Protein AF-A0A2S7UXV3-F1 (afdb_monomer)

Secondary structure (DSSP, 8-state):
--------------------PPEEEEEETT-S-----HHHHHHHHTTS--B-TTSPBPEEEEPPTT-HHHHHHHHHHHS--HHHHHHHHHHHHHTTS--PPEEPS-HHHHHHHHHH-TTEEEEEEGGG--TTEEEEEETT--

Radius of gyration: 20.74 Å; Cα contacts (8 Å, |Δi|>4): 211; chains: 1; bounding box: 80×51×35 Å

Solvent-accessible surface area (backbone atoms only — not comparable to full-atom values): 8487 Å² total; per-residue (Å²): 135,86,84,83,78,83,79,78,83,81,81,79,79,78,76,78,80,76,78,81,72,57,46,28,31,34,30,14,53,83,34,88,75,67,68,48,56,73,65,56,52,48,25,39,74,69,43,75,42,55,43,46,98,88,66,48,64,42,45,48,44,35,58,37,86,92,35,67,69,44,31,50,49,36,33,63,73,70,72,34,48,52,71,57,50,51,56,49,46,55,54,39,47,75,68,67,78,43,69,76,54,50,70,38,87,43,70,71,53,49,52,53,48,22,66,76,28,60,40,24,34,37,70,44,50,57,89,72,68,52,92,58,40,39,70,30,38,65,67,80,82,123

Organism: NCBI:txid716813

Structure (mmCIF, N/CA/C/O backbone):
data_AF-A0A2S7UXV3-F1
#
_entry.id   AF-A0A2S7UXV3-F1
#
loop_
_atom_site.group_PDB
_atom_site.id
_atom_site.type_symbol
_atom_site.label_atom_id
_atom_site.label_alt_id
_atom_site.label_comp_id
_atom_site.label_asym_id
_atom_site.label_entity_id
_atom_site.label_seq_id
_atom_site.pdbx_PDB_ins_code
_atom_site.Cartn_x
_atom_site.Cartn_y
_atom_site.Cartn_z
_atom_site.occupancy
_atom_site.B_iso_or_equiv
_atom_site.auth_seq_id
_atom_site.auth_comp_id
_atom_site.auth_asym_id
_atom_site.auth_atom_id
_atom_site.pdbx_PDB_model_num
ATOM 1 N N . MET A 1 1 ? 62.566 -35.109 3.709 1.00 42.75 1 MET A N 1
ATOM 2 C CA . MET A 1 1 ? 62.093 -34.455 2.465 1.00 42.75 1 MET A CA 1
ATOM 3 C C . MET A 1 1 ? 60.606 -34.162 2.623 1.00 42.75 1 MET A C 1
ATOM 5 O O . MET A 1 1 ? 59.930 -34.914 3.309 1.00 42.75 1 MET 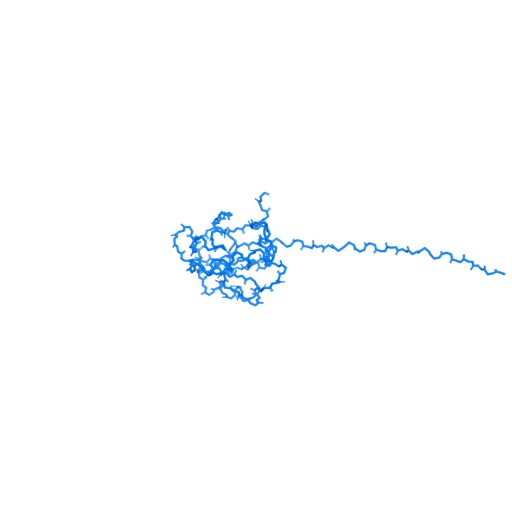A O 1
ATOM 9 N N . LYS A 1 2 ? 60.166 -32.989 2.164 1.00 39.22 2 LYS A N 1
ATOM 10 C CA . LYS A 1 2 ? 59.014 -32.230 2.682 1.00 39.22 2 LYS A CA 1
ATOM 11 C C . LYS A 1 2 ? 57.659 -32.859 2.312 1.00 39.22 2 LYS A C 1
ATOM 13 O O . LYS A 1 2 ? 57.436 -33.213 1.162 1.00 39.22 2 LYS A O 1
ATOM 18 N N . LEU A 1 3 ? 56.775 -32.953 3.307 1.00 45.75 3 LEU A N 1
ATOM 19 C CA . LEU A 1 3 ? 55.378 -33.388 3.210 1.00 45.75 3 LEU A CA 1
ATOM 20 C C . LEU A 1 3 ? 54.552 -32.318 2.478 1.00 45.75 3 LEU A C 1
ATOM 22 O O . LEU A 1 3 ? 54.432 -31.197 2.969 1.00 45.75 3 LEU A O 1
ATOM 26 N N . ILE A 1 4 ? 53.978 -32.653 1.323 1.00 54.75 4 ILE A N 1
ATOM 27 C CA . ILE A 1 4 ? 53.065 -31.770 0.586 1.00 54.75 4 ILE A CA 1
ATOM 28 C C . ILE A 1 4 ? 51.645 -32.056 1.086 1.00 54.75 4 ILE A C 1
ATOM 30 O O . ILE A 1 4 ? 51.029 -33.055 0.725 1.00 54.75 4 ILE A O 1
ATOM 34 N N . ARG A 1 5 ? 51.140 -31.191 1.972 1.00 54.47 5 ARG A N 1
ATOM 35 C CA . ARG A 1 5 ? 49.731 -31.166 2.385 1.00 54.47 5 ARG A CA 1
ATOM 36 C C . ARG A 1 5 ? 48.929 -30.444 1.302 1.00 54.47 5 ARG A C 1
ATOM 38 O O . ARG A 1 5 ? 49.030 -29.228 1.179 1.00 54.47 5 ARG A O 1
ATOM 45 N N . PHE A 1 6 ? 48.146 -31.189 0.527 1.00 55.59 6 PHE A N 1
ATOM 46 C CA . PHE A 1 6 ? 47.125 -30.616 -0.349 1.00 55.59 6 PHE A CA 1
ATOM 47 C C . PHE A 1 6 ? 45.989 -30.056 0.517 1.00 55.59 6 PHE A C 1
ATOM 49 O O . PHE A 1 6 ? 45.234 -30.806 1.130 1.00 55.59 6 PHE A O 1
ATOM 56 N N . ILE A 1 7 ? 45.904 -28.730 0.603 1.00 61.62 7 ILE A N 1
ATOM 57 C CA . ILE A 1 7 ? 44.773 -28.021 1.205 1.00 61.62 7 ILE A CA 1
ATOM 58 C C . ILE A 1 7 ? 43.663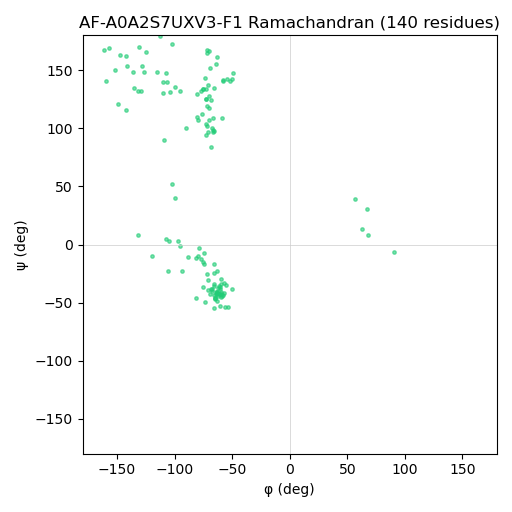 -27.983 0.149 1.00 61.62 7 ILE A C 1
ATOM 60 O O . ILE A 1 7 ? 43.795 -27.310 -0.870 1.00 61.62 7 ILE A O 1
ATOM 64 N N . ILE A 1 8 ? 42.587 -28.738 0.375 1.00 64.06 8 ILE A N 1
ATOM 65 C CA . ILE A 1 8 ? 41.343 -28.641 -0.398 1.00 64.06 8 ILE A CA 1
ATOM 66 C C . ILE A 1 8 ? 40.648 -27.336 0.020 1.00 64.06 8 ILE A C 1
ATOM 68 O O . ILE A 1 8 ? 40.405 -27.160 1.217 1.00 64.06 8 ILE A O 1
ATOM 72 N N . PRO A 1 9 ? 40.305 -26.419 -0.902 1.00 62.19 9 PRO A N 1
ATOM 73 C CA . PRO A 1 9 ? 39.497 -25.270 -0.543 1.00 62.19 9 PRO A CA 1
ATOM 74 C C . PRO A 1 9 ? 38.049 -25.747 -0.391 1.00 62.19 9 PRO A C 1
ATOM 76 O O . PRO A 1 9 ? 37.407 -26.164 -1.354 1.00 62.19 9 PRO A O 1
ATOM 79 N N . VAL A 1 10 ? 37.539 -25.720 0.839 1.00 65.81 10 VAL A N 1
ATOM 80 C CA . VAL A 1 10 ? 36.115 -25.922 1.125 1.00 65.81 10 VAL A CA 1
ATOM 81 C C . VAL A 1 10 ? 35.381 -24.665 0.662 1.00 65.81 10 VAL A C 1
ATOM 83 O O . VAL A 1 10 ? 35.454 -23.616 1.298 1.00 65.81 10 VAL A O 1
ATOM 86 N N . LEU A 1 11 ? 34.712 -24.763 -0.487 1.00 63.75 11 LEU A N 1
ATOM 87 C CA . LEU A 1 11 ? 33.844 -23.718 -1.017 1.00 63.75 11 LEU A CA 1
ATOM 88 C C . LEU A 1 11 ? 32.558 -23.688 -0.173 1.00 63.75 11 LEU A C 1
ATOM 90 O O . LEU A 1 11 ? 31.633 -24.465 -0.399 1.00 63.75 11 LEU A O 1
ATOM 94 N N . LEU A 1 12 ? 32.521 -22.824 0.844 1.00 62.44 12 LEU A N 1
ATOM 95 C CA . LEU A 1 12 ? 31.318 -22.537 1.627 1.00 62.44 12 LEU A CA 1
ATOM 96 C C . LEU A 1 12 ? 30.290 -21.836 0.729 1.00 62.44 12 LEU A C 1
ATOM 98 O O . LEU A 1 12 ? 30.340 -20.623 0.532 1.00 62.44 12 LEU A O 1
ATOM 102 N N . LEU A 1 13 ? 29.351 -22.611 0.185 1.00 61.28 13 LEU A N 1
ATOM 103 C CA . LEU A 1 13 ? 28.120 -22.102 -0.414 1.00 61.28 13 LEU A CA 1
ATOM 104 C C . LEU A 1 13 ? 27.243 -21.522 0.705 1.00 61.28 13 LEU A C 1
ATOM 106 O O . LEU A 1 13 ? 26.366 -22.196 1.244 1.00 61.28 13 LEU A O 1
ATOM 110 N N . PHE A 1 14 ? 27.492 -20.266 1.077 1.00 63.53 14 PHE A N 1
ATOM 111 C CA . PHE A 1 14 ? 26.528 -19.482 1.841 1.00 63.53 14 PHE A CA 1
ATOM 112 C C . PHE A 1 14 ? 25.316 -19.238 0.941 1.00 63.53 14 PHE A C 1
ATOM 114 O O . PHE A 1 14 ? 25.327 -18.371 0.070 1.00 63.53 14 PHE A O 1
ATOM 121 N N . SER A 1 15 ? 24.276 -20.046 1.130 1.00 59.06 15 SER A N 1
ATOM 122 C CA . SER A 1 15 ? 22.968 -19.767 0.551 1.00 59.06 15 SER A CA 1
ATOM 123 C C . SER A 1 15 ? 22.434 -18.512 1.236 1.00 59.06 15 SER A C 1
ATOM 125 O O . SER A 1 15 ? 22.125 -18.535 2.427 1.00 59.06 15 SER A O 1
ATOM 127 N N . LEU A 1 16 ? 22.393 -17.396 0.508 1.00 61.12 16 LEU A N 1
ATOM 128 C CA . LEU A 1 16 ? 21.705 -16.192 0.958 1.00 61.12 16 LEU A CA 1
ATOM 129 C C . LEU A 1 16 ? 20.208 -16.509 0.968 1.00 61.12 16 LEU A C 1
ATOM 131 O O . LEU A 1 16 ? 19.564 -16.532 -0.080 1.00 61.12 16 LEU A O 1
ATOM 135 N N . TYR A 1 17 ? 19.667 -16.798 2.150 1.00 55.62 17 TYR A N 1
ATOM 136 C CA . TYR A 1 17 ? 18.226 -16.865 2.354 1.00 55.62 17 TYR A CA 1
ATOM 137 C C . TYR A 1 17 ? 17.670 -15.455 2.152 1.00 55.62 17 TYR A C 1
ATOM 139 O O . TYR A 1 17 ? 17.740 -14.605 3.039 1.00 55.62 17 TYR A O 1
ATOM 147 N N . THR A 1 18 ? 17.159 -15.191 0.953 1.00 57.28 18 THR A N 1
ATOM 148 C CA . THR A 1 18 ? 16.287 -14.041 0.728 1.00 57.28 18 THR A CA 1
ATOM 149 C C . THR A 1 18 ? 14.966 -14.382 1.409 1.00 57.28 18 THR A C 1
ATOM 151 O O . THR A 1 18 ? 14.204 -15.222 0.939 1.00 57.28 18 THR A O 1
ATOM 154 N N . ASN A 1 19 ? 14.737 -13.820 2.596 1.00 59.28 19 ASN A N 1
ATOM 155 C CA . ASN A 1 19 ? 13.440 -13.942 3.250 1.00 59.28 19 ASN A CA 1
ATOM 156 C C . ASN A 1 19 ? 12.469 -13.073 2.456 1.00 59.28 19 ASN A C 1
ATOM 158 O O . ASN A 1 19 ? 12.444 -11.856 2.630 1.00 59.28 19 ASN A O 1
ATOM 162 N N . ALA A 1 20 ? 11.721 -13.692 1.544 1.0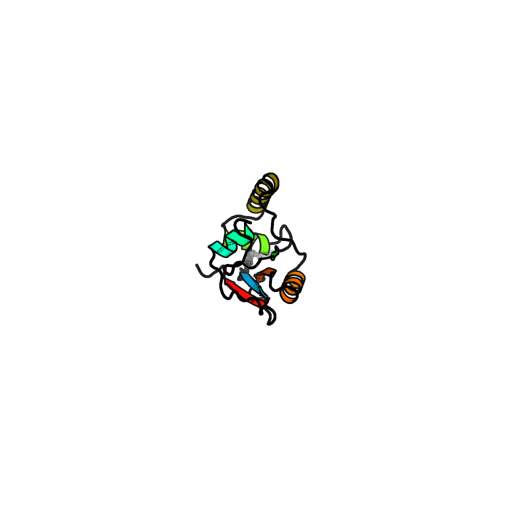0 66.19 20 ALA A N 1
ATOM 163 C CA . ALA A 1 20 ? 10.589 -13.038 0.915 1.00 66.19 20 ALA A CA 1
ATOM 164 C C . ALA A 1 20 ? 9.622 -12.642 2.034 1.00 66.19 20 ALA A C 1
ATOM 166 O O . ALA A 1 20 ? 9.037 -13.507 2.679 1.00 66.19 20 ALA A O 1
ATOM 167 N N . GLN A 1 21 ? 9.513 -11.344 2.311 1.00 80.31 21 GLN A N 1
ATOM 168 C CA . GLN A 1 21 ? 8.551 -10.864 3.290 1.00 80.31 21 GLN A CA 1
ATOM 169 C C . GLN A 1 21 ? 7.155 -10.900 2.678 1.00 80.31 21 GLN A C 1
ATOM 171 O O . GLN A 1 21 ? 6.922 -10.474 1.533 1.00 80.31 21 GLN A O 1
ATOM 176 N N . ASP A 1 22 ? 6.225 -11.421 3.463 1.00 91.69 22 ASP A N 1
ATOM 177 C CA . ASP A 1 22 ? 4.819 -11.401 3.123 1.00 91.69 22 ASP A CA 1
ATOM 178 C C . ASP A 1 22 ? 4.317 -9.969 3.264 1.00 91.69 22 ASP A C 1
ATOM 180 O O . ASP A 1 22 ? 4.448 -9.347 4.315 1.00 91.69 22 ASP A O 1
ATOM 184 N N . LEU A 1 23 ? 3.834 -9.409 2.154 1.00 96.12 23 LEU A N 1
ATOM 185 C CA . LEU A 1 23 ? 3.333 -8.042 2.103 1.00 96.12 23 LEU A CA 1
ATOM 186 C C . LEU A 1 23 ? 1.814 -8.069 2.176 1.00 96.12 23 LEU A C 1
ATOM 188 O O . LEU A 1 23 ? 1.151 -8.821 1.451 1.00 96.12 23 LEU A O 1
ATOM 192 N N . VAL A 1 24 ? 1.284 -7.180 3.002 1.00 98.25 24 VAL A N 1
ATOM 193 C CA . VAL A 1 24 ? -0.146 -6.967 3.184 1.00 98.25 24 VAL A CA 1
ATOM 194 C C . VAL A 1 24 ? -0.476 -5.498 2.993 1.00 98.25 24 VAL A C 1
ATOM 196 O O . VAL A 1 24 ? 0.338 -4.622 3.279 1.00 98.25 24 VAL A O 1
ATOM 199 N N . VAL A 1 25 ? -1.678 -5.228 2.500 1.00 98.62 25 VAL A N 1
ATOM 200 C CA . VAL A 1 25 ? -2.254 -3.885 2.459 1.00 98.62 25 VAL A CA 1
ATOM 201 C C . VAL A 1 25 ? -3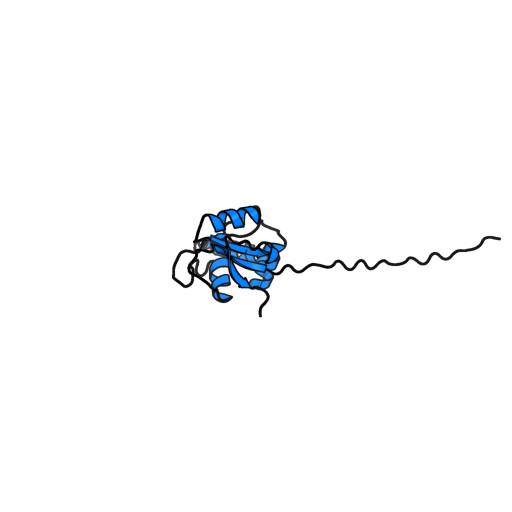.127 -3.716 3.685 1.00 98.62 25 VAL A C 1
ATOM 203 O O . VAL A 1 25 ? -3.948 -4.580 4.001 1.00 98.62 25 VAL A O 1
ATOM 206 N N . VAL A 1 26 ? -2.937 -2.599 4.370 1.00 98.69 26 VAL A N 1
ATOM 207 C CA . VAL A 1 26 ? -3.579 -2.280 5.635 1.00 98.69 26 VAL A CA 1
ATOM 208 C C . VAL A 1 26 ? -4.244 -0.915 5.588 1.00 98.69 26 VAL A C 1
ATOM 210 O O . VAL A 1 26 ? -3.825 -0.012 4.860 1.00 98.69 26 VAL A O 1
ATOM 213 N N . VAL A 1 27 ? -5.268 -0.776 6.419 1.00 98.69 27 VAL A N 1
ATOM 214 C CA . VAL A 1 27 ? -5.969 0.478 6.711 1.00 98.69 27 VAL A CA 1
ATOM 215 C C . VAL A 1 27 ? -6.090 0.646 8.224 1.00 98.69 27 VAL A C 1
ATOM 217 O O . VAL A 1 27 ? -5.813 -0.286 8.988 1.00 98.69 27 VAL A O 1
ATOM 220 N N . ASN A 1 28 ? -6.523 1.825 8.669 1.00 98.38 28 ASN A N 1
ATOM 221 C CA . ASN A 1 28 ? -6.932 2.037 10.058 1.00 98.38 28 ASN A CA 1
ATOM 222 C C . ASN A 1 28 ? -7.969 0.981 10.488 1.00 98.38 28 ASN A C 1
ATOM 224 O O . ASN A 1 28 ? -8.879 0.647 9.728 1.00 98.38 28 ASN A O 1
ATOM 228 N N . LYS A 1 29 ? -7.875 0.479 11.720 1.00 97.62 29 LYS A N 1
ATOM 229 C CA . LYS A 1 29 ? -8.807 -0.528 12.252 1.00 97.62 29 LYS A CA 1
ATOM 230 C C . LYS A 1 29 ? -10.284 -0.112 12.222 1.00 97.62 29 LYS A C 1
ATOM 232 O O . LYS A 1 29 ? -11.136 -0.977 12.026 1.00 97.62 29 LYS A O 1
ATOM 237 N N . SER A 1 30 ? -10.576 1.176 12.391 1.00 97.06 30 SER A N 1
ATOM 238 C CA . SER A 1 30 ? -11.927 1.750 12.371 1.00 97.06 30 SER A CA 1
ATOM 239 C C . SER A 1 30 ? -12.472 2.005 10.964 1.00 97.06 30 SER A C 1
ATOM 241 O O . SER A 1 30 ? -13.666 2.253 10.831 1.00 97.06 30 SER A O 1
ATOM 243 N N . ASN A 1 31 ? -11.642 1.917 9.916 1.00 97.69 31 ASN A N 1
ATOM 244 C CA . ASN A 1 31 ? -12.117 2.030 8.536 1.00 97.69 31 ASN A CA 1
ATOM 245 C C . ASN A 1 31 ? -13.190 0.951 8.263 1.00 97.69 31 ASN A C 1
ATOM 247 O O . ASN A 1 31 ? -13.081 -0.179 8.738 1.00 97.69 31 ASN A O 1
ATOM 251 N N . THR A 1 32 ? -14.238 1.278 7.515 1.00 96.06 32 THR A N 1
ATOM 252 C CA . THR A 1 32 ? -15.390 0.403 7.225 1.00 96.06 32 THR A CA 1
ATOM 253 C C . THR A 1 32 ? -15.078 -0.745 6.263 1.00 96.06 32 THR A C 1
ATOM 255 O O . THR A 1 32 ? -15.715 -1.799 6.332 1.00 96.06 32 THR A O 1
ATOM 258 N N . VAL A 1 33 ? -14.071 -0.591 5.405 1.00 96.81 33 VAL A N 1
ATOM 259 C CA . VAL A 1 33 ? -13.633 -1.589 4.423 1.00 96.81 33 VAL A CA 1
ATOM 260 C C . VAL A 1 33 ? -12.966 -2.764 5.120 1.00 96.81 33 VAL A C 1
ATOM 262 O O . VAL A 1 33 ? -12.040 -2.577 5.902 1.00 96.81 33 VAL A O 1
ATOM 265 N N . ASN A 1 34 ? -13.408 -3.988 4.832 1.00 96.44 34 ASN A N 1
ATOM 266 C CA . ASN A 1 34 ? -12.841 -5.204 5.431 1.00 96.44 34 ASN A CA 1
ATOM 267 C C . ASN A 1 34 ? -11.964 -6.010 4.473 1.00 96.44 34 ASN A C 1
ATOM 269 O O . ASN A 1 34 ? -11.116 -6.762 4.937 1.00 96.44 34 ASN A O 1
ATOM 273 N N . ASP A 1 35 ? -12.162 -5.848 3.169 1.00 97.69 35 ASP A N 1
ATOM 274 C CA . ASP A 1 35 ? -11.405 -6.537 2.132 1.00 97.69 35 ASP A CA 1
ATOM 275 C C . ASP A 1 35 ? -11.374 -5.670 0.868 1.00 97.69 35 ASP A C 1
ATOM 277 O O . ASP A 1 35 ? -12.295 -4.885 0.624 1.00 97.69 35 ASP A O 1
ATOM 281 N N . LEU A 1 36 ? -10.303 -5.797 0.093 1.00 98.25 36 LEU A N 1
ATOM 282 C CA . LEU A 1 36 ? -10.125 -5.199 -1.218 1.00 98.25 36 LEU A CA 1
ATOM 283 C C . LEU A 1 36 ? -9.688 -6.290 -2.188 1.00 98.25 36 LEU A C 1
ATOM 285 O O . LEU A 1 36 ? -8.702 -6.994 -1.973 1.00 98.25 36 LEU A O 1
ATOM 289 N N . SER A 1 37 ? -10.340 -6.346 -3.340 1.00 97.62 37 SER A N 1
ATOM 290 C CA . SER A 1 37 ? -9.845 -7.120 -4.466 1.00 97.62 37 SER A CA 1
ATOM 291 C C . SER A 1 37 ? -8.510 -6.562 -4.967 1.00 97.62 37 SER A C 1
ATOM 293 O O . SER A 1 37 ? -8.226 -5.361 -4.901 1.00 97.62 37 SER A O 1
ATOM 295 N N . LYS A 1 38 ? -7.712 -7.419 -5.617 1.00 97.50 38 LYS A N 1
ATOM 296 C CA . LYS A 1 38 ? -6.485 -6.994 -6.309 1.00 97.50 38 LYS A CA 1
ATOM 297 C C . LYS A 1 38 ? -6.732 -5.81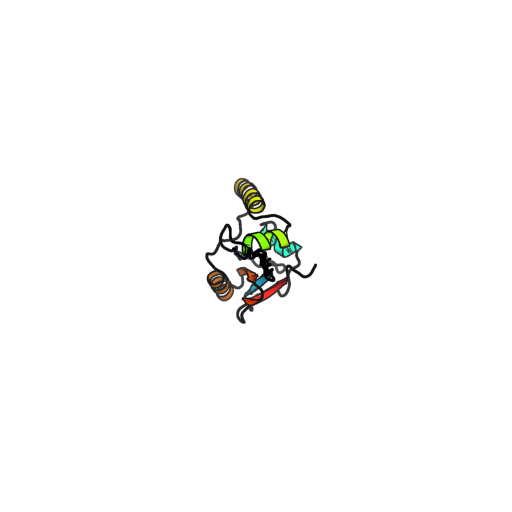1 -7.248 1.00 97.50 38 LYS A C 1
ATOM 299 O O . LYS A 1 38 ? -5.887 -4.928 -7.365 1.00 97.50 38 LYS A O 1
ATOM 304 N N . ARG A 1 39 ? -7.880 -5.786 -7.934 1.00 97.62 39 ARG A N 1
ATOM 305 C CA . ARG A 1 39 ? -8.227 -4.710 -8.867 1.00 97.62 39 ARG A CA 1
ATOM 306 C C . ARG A 1 39 ? -8.389 -3.374 -8.150 1.00 97.62 39 ARG A C 1
ATOM 308 O O . ARG A 1 39 ? -7.824 -2.399 -8.632 1.00 97.62 39 ARG A O 1
ATOM 315 N N . GLU A 1 40 ? -9.094 -3.345 -7.024 1.00 98.56 40 GLU A N 1
ATOM 316 C CA . GLU A 1 40 ? -9.306 -2.128 -6.228 1.00 98.56 40 GLU A CA 1
ATOM 317 C C . GLU A 1 40 ? -7.986 -1.604 -5.660 1.00 98.56 40 GLU A C 1
ATOM 319 O O . GLU A 1 40 ? -7.699 -0.413 -5.770 1.00 98.56 40 GLU A O 1
ATOM 324 N N . VAL A 1 41 ? -7.109 -2.493 -5.177 1.00 98.56 41 VAL A N 1
ATOM 325 C CA . VAL A 1 41 ? -5.755 -2.097 -4.757 1.00 98.56 41 VAL A CA 1
ATOM 326 C C . VAL A 1 41 ? -4.978 -1.479 -5.924 1.00 98.56 41 VAL A C 1
ATOM 328 O O . VAL A 1 41 ? -4.372 -0.421 -5.764 1.00 98.56 41 VAL A O 1
ATOM 331 N N . ILE A 1 42 ? -5.013 -2.080 -7.122 1.00 98.38 42 ILE A N 1
ATOM 332 C CA . ILE A 1 42 ? -4.362 -1.484 -8.302 1.00 98.38 42 ILE A CA 1
ATOM 333 C C . ILE A 1 42 ? -5.005 -0.136 -8.654 1.00 98.38 42 ILE A C 1
ATOM 335 O O . ILE A 1 42 ? -4.288 0.792 -9.021 1.00 98.38 42 ILE A O 1
ATOM 339 N N . ASP A 1 43 ? -6.329 -0.013 -8.585 1.00 98.06 43 ASP A N 1
ATOM 340 C CA . ASP A 1 43 ? -7.035 1.222 -8.929 1.00 98.06 43 ASP A CA 1
ATOM 341 C C . ASP A 1 43 ? -6.611 2.382 -8.017 1.00 98.06 43 ASP A C 1
ATOM 343 O O . ASP A 1 43 ? -6.311 3.463 -8.536 1.00 98.06 43 ASP A O 1
ATOM 347 N N . ILE A 1 44 ? -6.474 2.126 -6.713 1.00 98.50 44 ILE A N 1
ATOM 348 C CA . ILE A 1 44 ? -5.988 3.091 -5.720 1.00 98.50 44 ILE A CA 1
ATOM 349 C C . ILE A 1 44 ? -4.516 3.439 -5.982 1.00 98.50 44 ILE A C 1
ATOM 351 O O . ILE A 1 44 ? -4.174 4.606 -6.183 1.00 98.50 44 ILE A O 1
ATOM 355 N N . TYR A 1 45 ? -3.635 2.436 -6.052 1.00 98.44 45 TYR A N 1
ATOM 356 C CA . TYR A 1 45 ? -2.183 2.648 -6.151 1.00 98.44 45 TYR A CA 1
ATOM 357 C C . TYR A 1 45 ? -1.688 3.101 -7.527 1.00 98.44 45 TYR A C 1
ATOM 359 O O . TYR A 1 45 ? -0.561 3.578 -7.646 1.00 98.44 45 TYR A O 1
ATOM 367 N N . MET A 1 46 ? -2.508 2.975 -8.571 1.00 97.81 46 MET A N 1
ATOM 368 C CA . MET A 1 46 ? -2.207 3.477 -9.916 1.00 97.81 46 MET A CA 1
ATOM 369 C C . MET A 1 46 ? -3.045 4.712 -10.275 1.00 97.81 46 MET A C 1
ATOM 371 O O . MET A 1 46 ? -2.958 5.193 -11.405 1.00 97.81 46 MET A O 1
ATOM 375 N N . GLY A 1 47 ? -3.851 5.242 -9.350 1.00 96.25 47 GLY A N 1
ATOM 376 C CA . GLY A 1 47 ? -4.618 6.474 -9.551 1.00 96.25 47 GLY A CA 1
ATOM 377 C C . GLY A 1 47 ? -5.727 6.376 -10.594 1.00 96.25 47 GLY A C 1
ATOM 378 O O . GLY A 1 47 ? -6.005 7.365 -11.271 1.00 96.25 47 GLY A O 1
ATOM 379 N N . ARG A 1 48 ? -6.331 5.193 -10.768 1.00 95.12 48 ARG A N 1
ATOM 380 C CA . ARG A 1 48 ? -7.537 5.033 -11.599 1.00 95.12 48 ARG A CA 1
ATOM 381 C C . ARG A 1 48 ? -8.790 5.433 -10.826 1.00 95.12 48 ARG A C 1
ATOM 383 O O . ARG A 1 48 ? -9.590 6.193 -11.359 1.00 95.12 48 ARG A O 1
ATOM 390 N N . TYR A 1 49 ? -8.903 4.973 -9.580 1.00 95.06 49 TYR A N 1
ATOM 391 C CA . TYR A 1 49 ? -9.933 5.376 -8.624 1.00 95.06 49 TYR A CA 1
ATOM 392 C C . TYR A 1 49 ? -9.297 5.461 -7.241 1.00 95.06 49 TYR A C 1
ATOM 394 O O . TYR A 1 49 ? -8.809 4.465 -6.720 1.00 95.06 49 TYR A O 1
ATOM 402 N N . VAL A 1 50 ? -9.263 6.664 -6.671 1.00 95.44 50 VAL A N 1
ATOM 403 C CA . VAL A 1 50 ? -8.603 6.946 -5.385 1.00 95.44 50 VAL A CA 1
ATOM 404 C C . VAL A 1 50 ? -9.667 7.052 -4.289 1.00 95.44 50 VAL A C 1
ATOM 406 O O . VAL A 1 50 ? -9.783 8.042 -3.573 1.00 95.44 50 VAL A O 1
ATOM 409 N N . THR A 1 51 ? -10.503 6.021 -4.229 1.00 97.06 51 THR A N 1
ATOM 410 C CA . THR A 1 51 ? -11.581 5.847 -3.256 1.00 97.06 51 THR A CA 1
ATOM 411 C C . THR A 1 51 ? -11.647 4.385 -2.848 1.00 97.06 51 THR A C 1
ATOM 413 O O . THR A 1 51 ? -11.275 3.496 -3.617 1.00 97.06 51 THR A O 1
ATOM 416 N N . PHE A 1 52 ? -12.148 4.136 -1.651 1.00 97.94 52 PHE A N 1
ATOM 417 C CA . PHE A 1 52 ? -12.568 2.818 -1.214 1.00 97.94 52 PHE A CA 1
ATOM 418 C C . PHE A 1 52 ? -13.853 2.367 -1.943 1.00 97.94 52 PHE A C 1
ATOM 420 O O . PHE A 1 52 ? -14.514 3.189 -2.590 1.00 97.94 52 PHE A O 1
ATOM 427 N N . PRO A 1 53 ? -14.230 1.073 -1.868 1.00 94.69 53 PRO A N 1
ATOM 428 C CA . PRO A 1 53 ? -15.429 0.550 -2.534 1.00 94.69 53 PRO A CA 1
ATOM 429 C C . PRO A 1 53 ? -16.747 1.153 -2.031 1.00 94.69 53 PRO A C 1
ATOM 431 O O . PRO A 1 53 ? -17.741 1.153 -2.753 1.00 94.69 53 PRO A O 1
ATOM 434 N N . ASP A 1 54 ? -16.758 1.679 -0.806 1.00 93.75 54 ASP A N 1
ATOM 435 C CA . ASP A 1 54 ? -17.886 2.413 -0.222 1.00 93.75 54 ASP A CA 1
ATOM 436 C C . ASP A 1 54 ? -17.989 3.870 -0.718 1.00 93.75 54 ASP A C 1
ATOM 438 O O . ASP A 1 54 ? -18.958 4.560 -0.409 1.00 93.75 54 ASP A O 1
ATOM 442 N N . GLY A 1 55 ? -17.038 4.319 -1.543 1.00 95.06 55 GLY A N 1
ATOM 443 C CA . GLY A 1 55 ? -16.996 5.656 -2.130 1.00 95.06 55 GLY A CA 1
ATOM 444 C C . GLY A 1 55 ? -16.231 6.684 -1.298 1.00 95.06 55 GLY A C 1
ATOM 445 O O . GLY A 1 55 ? -16.000 7.792 -1.788 1.00 95.06 55 GLY A O 1
ATOM 446 N N . GLU A 1 56 ? -15.794 6.331 -0.087 1.00 96.56 56 GLU A N 1
ATOM 447 C CA . GLU A 1 56 ? -14.981 7.212 0.747 1.00 96.56 56 GLU A CA 1
ATOM 448 C C . GLU A 1 56 ? -13.578 7.400 0.159 1.00 96.56 56 GLU A C 1
ATOM 450 O O . GLU A 1 56 ? -13.038 6.545 -0.547 1.00 96.56 56 GLU A O 1
ATOM 455 N N . SER A 1 57 ? -12.960 8.545 0.440 1.00 96.75 57 SER A N 1
ATOM 456 C CA . SER A 1 57 ? -11.629 8.862 -0.088 1.00 96.75 57 SER A CA 1
ATOM 457 C C . SER A 1 57 ? -10.563 7.914 0.468 1.00 96.75 57 SER A C 1
ATOM 459 O O . SER A 1 57 ? -10.482 7.702 1.678 1.00 96.75 57 SER A O 1
ATOM 461 N N . ALA A 1 58 ? -9.694 7.408 -0.409 1.00 98.19 58 ALA A N 1
ATOM 462 C CA . ALA A 1 58 ? -8.520 6.635 -0.020 1.00 98.19 58 ALA A CA 1
ATOM 463 C C . ALA A 1 58 ? -7.263 7.505 -0.145 1.00 98.19 58 ALA A C 1
ATOM 465 O O . ALA A 1 58 ? -7.019 8.124 -1.177 1.00 98.19 58 ALA A O 1
ATOM 466 N N . LYS A 1 59 ? -6.423 7.534 0.887 1.00 98.19 59 LYS A N 1
ATOM 467 C CA . LYS A 1 59 ? -5.143 8.245 0.898 1.00 98.19 59 LYS A CA 1
ATOM 468 C C . LYS A 1 59 ? -3.993 7.229 0.868 1.00 98.19 59 LYS A C 1
ATOM 470 O O . LYS A 1 59 ? -3.564 6.781 1.934 1.00 98.19 59 LYS A O 1
ATOM 475 N N . PRO A 1 60 ? -3.510 6.829 -0.326 1.00 98.56 60 PRO A N 1
ATOM 476 C CA . PRO A 1 60 ? -2.446 5.844 -0.435 1.00 98.56 60 PRO A CA 1
ATOM 477 C C . PRO A 1 60 ? -1.083 6.425 -0.071 1.00 98.56 60 PRO A C 1
ATOM 479 O O . PRO A 1 60 ? -0.692 7.488 -0.565 1.00 98.56 60 PRO A O 1
ATOM 482 N N . PHE A 1 61 ? -0.346 5.672 0.742 1.00 98.62 61 PHE A N 1
ATOM 483 C CA . PHE A 1 61 ? 1.045 5.931 1.085 1.00 98.62 61 PHE A CA 1
ATOM 484 C C . PHE A 1 61 ? 1.972 4.888 0.453 1.00 98.62 61 PHE A C 1
ATOM 486 O O . PHE A 1 61 ? 1.672 3.690 0.429 1.00 98.62 61 PHE A O 1
ATOM 493 N N . ASP A 1 62 ? 3.111 5.368 -0.037 1.00 98.06 62 ASP A N 1
ATOM 494 C CA . ASP A 1 62 ? 4.224 4.585 -0.567 1.00 98.06 62 ASP A CA 1
ATOM 495 C C . ASP A 1 62 ? 5.407 4.625 0.411 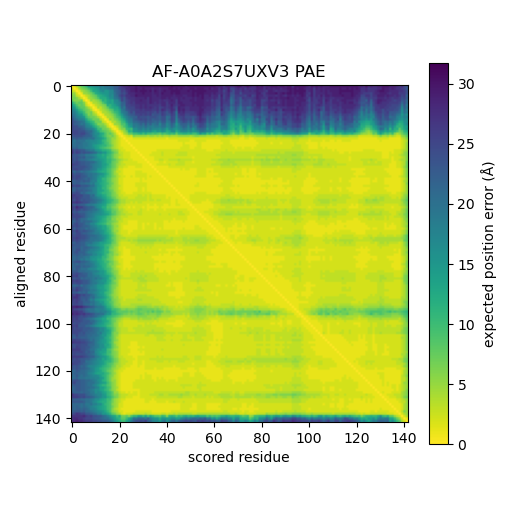1.00 98.06 62 ASP A C 1
ATOM 497 O O . ASP A 1 62 ? 5.685 5.645 1.044 1.00 98.06 62 ASP A O 1
ATOM 501 N N . LEU A 1 63 ? 6.170 3.535 0.468 1.00 97.56 63 LEU A N 1
ATOM 502 C CA . LEU A 1 63 ? 7.451 3.497 1.181 1.00 97.56 63 LEU A CA 1
ATOM 503 C C . LEU A 1 63 ? 8.541 4.298 0.437 1.00 97.56 63 LEU A C 1
ATOM 505 O O . LEU A 1 63 ? 8.352 4.650 -0.737 1.00 97.56 63 LEU A O 1
ATOM 509 N N . PRO A 1 64 ? 9.699 4.573 1.078 1.00 96.75 64 PRO A N 1
ATOM 510 C CA . PRO A 1 64 ? 10.773 5.346 0.466 1.00 96.75 64 PRO A CA 1
ATOM 511 C C . PRO A 1 64 ? 11.154 4.848 -0.928 1.00 96.75 64 PRO A C 1
ATOM 513 O O . PRO A 1 64 ? 11.196 3.640 -1.194 1.00 96.75 64 PRO A O 1
ATOM 516 N N . ALA A 1 65 ? 11.471 5.790 -1.816 1.00 94.06 65 ALA A N 1
ATOM 517 C CA . ALA A 1 65 ? 11.983 5.477 -3.144 1.00 94.06 65 ALA A CA 1
ATOM 518 C C . ALA A 1 65 ? 13.217 4.567 -3.054 1.00 94.06 65 ALA A C 1
ATOM 520 O O . ALA A 1 65 ? 14.065 4.745 -2.178 1.00 94.06 65 ALA A O 1
ATOM 521 N N . LYS A 1 66 ? 13.336 3.623 -3.990 1.00 93.12 66 LYS A N 1
ATOM 522 C CA . LYS A 1 66 ? 14.409 2.616 -4.046 1.00 93.12 66 LYS A CA 1
ATOM 523 C C . LYS A 1 66 ? 14.453 1.649 -2.858 1.00 93.12 66 LYS A C 1
ATOM 525 O O . LYS A 1 66 ? 15.452 0.949 -2.707 1.00 93.12 66 LYS A O 1
ATOM 530 N N . SER A 1 67 ? 13.409 1.585 -2.029 1.00 94.50 67 SER A N 1
ATOM 531 C CA . SER A 1 67 ? 13.288 0.523 -1.027 1.00 94.50 67 SER A CA 1
ATOM 532 C C . SER A 1 67 ? 12.917 -0.808 -1.684 1.00 94.50 67 SER A C 1
ATOM 534 O O . SER A 1 67 ? 12.116 -0.855 -2.623 1.00 94.50 67 SER A O 1
ATOM 536 N N . GLU A 1 68 ? 13.475 -1.903 -1.164 1.00 94.25 68 GLU A N 1
ATOM 537 C CA . GLU A 1 68 ? 13.154 -3.262 -1.623 1.00 94.25 68 GLU A CA 1
ATO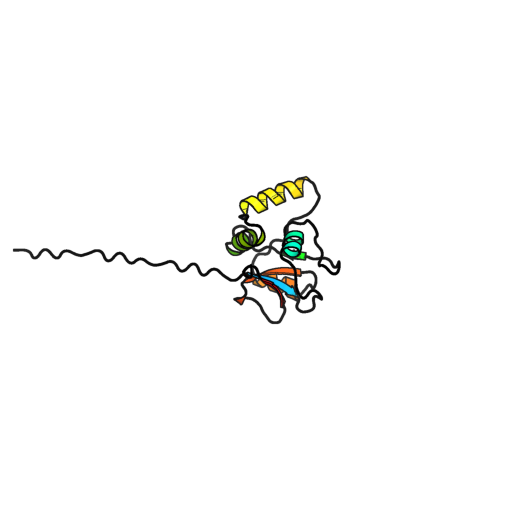M 538 C C . GLU A 1 68 ? 11.654 -3.544 -1.480 1.00 94.25 68 GLU A C 1
ATOM 540 O O . GLU A 1 68 ? 11.017 -3.975 -2.436 1.00 94.25 68 GLU A O 1
ATOM 545 N N . LEU A 1 69 ? 11.052 -3.147 -0.354 1.00 94.81 69 LEU A N 1
ATOM 546 C CA . LEU A 1 69 ? 9.620 -3.322 -0.092 1.00 94.81 69 LEU A CA 1
ATOM 547 C C . LEU A 1 69 ? 8.726 -2.624 -1.125 1.00 94.81 69 LEU A C 1
ATOM 549 O O . LEU A 1 69 ? 7.724 -3.195 -1.552 1.00 94.81 69 LEU A O 1
ATOM 553 N N . LYS A 1 70 ? 9.069 -1.402 -1.558 1.00 96.75 70 LYS A N 1
ATOM 554 C CA . LYS A 1 70 ? 8.322 -0.712 -2.621 1.00 96.75 70 LYS A CA 1
ATOM 555 C C . LYS A 1 70 ? 8.434 -1.450 -3.944 1.00 96.75 70 LYS A C 1
ATOM 557 O O . LYS A 1 70 ? 7.429 -1.659 -4.621 1.00 96.75 70 LYS A O 1
ATOM 562 N N . ASN A 1 71 ? 9.647 -1.840 -4.322 1.00 96.19 71 ASN A N 1
ATOM 563 C CA . ASN A 1 71 ? 9.853 -2.598 -5.546 1.00 96.19 71 ASN A CA 1
ATOM 564 C C . ASN A 1 71 ? 9.063 -3.919 -5.524 1.00 96.19 71 ASN A C 1
ATOM 566 O O . ASN A 1 71 ? 8.381 -4.234 -6.499 1.00 96.19 71 ASN A O 1
ATOM 570 N N . ASP A 1 72 ? 9.098 -4.642 -4.409 1.00 95.19 72 ASP A N 1
ATOM 571 C CA . ASP A 1 72 ? 8.420 -5.925 -4.242 1.00 95.19 72 ASP A CA 1
ATOM 572 C C . ASP A 1 72 ? 6.900 -5.783 -4.256 1.00 95.19 72 ASP A C 1
ATOM 574 O O . ASP A 1 72 ? 6.216 -6.581 -4.900 1.00 95.19 72 ASP A O 1
ATOM 578 N N . PHE A 1 73 ? 6.365 -4.733 -3.628 1.00 97.38 73 PHE A N 1
ATOM 579 C CA . PHE A 1 73 ? 4.942 -4.414 -3.675 1.00 97.38 73 PHE A CA 1
ATOM 580 C C . PHE A 1 73 ? 4.447 -4.261 -5.115 1.00 97.38 73 PHE A C 1
ATOM 582 O O . PHE A 1 73 ? 3.525 -4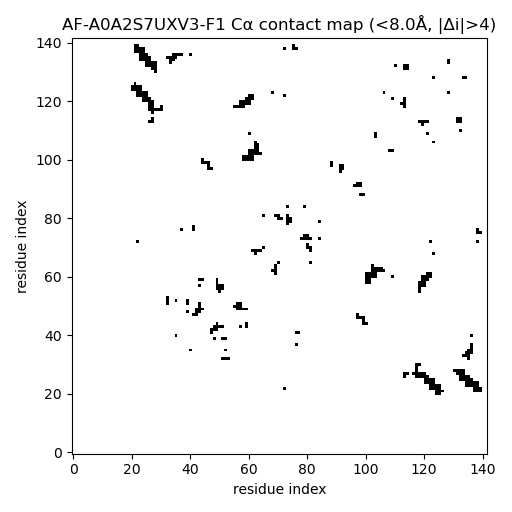.961 -5.531 1.00 97.38 73 PHE A O 1
ATOM 589 N N . TYR A 1 74 ? 5.087 -3.404 -5.916 1.00 97.88 74 TYR A N 1
ATOM 590 C CA . TYR A 1 74 ? 4.657 -3.172 -7.297 1.00 97.88 74 TYR A CA 1
ATOM 591 C C . TYR A 1 74 ? 4.940 -4.364 -8.226 1.00 97.88 74 TYR A C 1
ATOM 593 O O . TYR A 1 74 ? 4.163 -4.618 -9.156 1.00 97.88 74 TYR A O 1
ATOM 601 N N . LEU A 1 75 ? 5.992 -5.147 -7.964 1.00 95.88 75 LEU A N 1
ATOM 602 C CA . LEU A 1 75 ? 6.222 -6.409 -8.669 1.00 95.88 75 LEU A CA 1
ATOM 603 C C . LEU A 1 75 ? 5.094 -7.408 -8.396 1.00 95.88 75 LEU A C 1
ATOM 605 O O . LEU A 1 75 ? 4.522 -7.948 -9.338 1.00 95.88 75 LEU A O 1
ATOM 609 N N . LYS A 1 76 ? 4.711 -7.618 -7.137 1.00 95.44 76 LYS A N 1
ATOM 610 C CA . LYS A 1 76 ? 3.620 -8.539 -6.784 1.00 95.44 76 LYS A CA 1
ATOM 611 C C . LYS A 1 76 ? 2.248 -8.016 -7.247 1.00 95.44 76 LYS A C 1
ATOM 613 O O . LYS A 1 76 ? 1.410 -8.783 -7.731 1.00 95.44 76 LYS A O 1
ATOM 618 N N . LEU A 1 77 ? 2.017 -6.704 -7.157 1.00 96.94 77 LEU A N 1
ATOM 619 C CA . LEU A 1 77 ? 0.730 -6.087 -7.481 1.00 96.94 77 LEU A CA 1
ATOM 620 C C . LEU A 1 77 ? 0.463 -6.036 -8.995 1.00 96.94 77 LEU A C 1
ATOM 622 O O . LEU A 1 77 ? -0.610 -6.443 -9.443 1.00 96.94 77 LEU A O 1
ATOM 626 N N . VAL A 1 78 ? 1.428 -5.552 -9.787 1.00 97.19 78 VAL A N 1
ATOM 627 C CA . VAL A 1 78 ? 1.252 -5.283 -11.230 1.00 97.19 78 VAL A CA 1
ATOM 628 C C . VAL A 1 78 ? 2.364 -5.850 -12.120 1.00 97.19 78 VAL A C 1
ATOM 630 O O . VAL A 1 78 ? 2.387 -5.557 -13.315 1.00 97.19 78 VAL A O 1
ATOM 633 N N . ASN A 1 79 ? 3.279 -6.660 -11.579 1.00 97.06 79 ASN A N 1
ATOM 634 C CA . ASN A 1 79 ? 4.428 -7.220 -12.304 1.00 97.06 79 ASN A CA 1
ATOM 635 C C . ASN A 1 79 ? 5.323 -6.140 -12.940 1.00 97.06 79 ASN A C 1
ATOM 637 O O . ASN A 1 79 ? 5.805 -6.259 -14.073 1.00 97.06 79 ASN A O 1
ATOM 641 N N . GLN A 1 80 ? 5.520 -5.033 -12.217 1.00 97.56 80 GLN A N 1
ATOM 642 C CA . GLN A 1 80 ? 6.367 -3.923 -12.647 1.00 97.56 80 GLN A CA 1
ATOM 643 C C . GLN A 1 80 ? 7.311 -3.496 -11.529 1.00 97.56 80 GLN A C 1
ATOM 645 O O . GLN A 1 80 ? 6.896 -3.278 -10.401 1.00 97.56 80 GLN A O 1
ATOM 650 N N . ASN A 1 81 ? 8.588 -3.335 -11.870 1.00 96.62 81 ASN A N 1
ATOM 651 C CA . ASN A 1 81 ? 9.562 -2.748 -10.957 1.00 96.62 81 ASN A CA 1
ATOM 652 C C . ASN A 1 81 ? 9.337 -1.238 -10.792 1.00 96.62 81 ASN A C 1
ATOM 654 O O . ASN A 1 81 ? 8.705 -0.589 -11.632 1.00 96.62 81 ASN A O 1
ATOM 658 N N . GLU A 1 82 ? 9.945 -0.661 -9.757 1.00 95.50 82 GLU A N 1
ATOM 659 C CA . GLU A 1 82 ? 9.784 0.758 -9.420 1.00 95.50 82 GLU A CA 1
ATOM 660 C C . GLU A 1 82 ? 10.127 1.701 -10.588 1.00 95.50 82 GLU A C 1
ATOM 662 O O . GLU A 1 82 ? 9.457 2.709 -10.793 1.00 95.50 82 GLU A O 1
ATOM 667 N N . ARG A 1 83 ? 11.113 1.364 -11.435 1.00 96.62 83 ARG A N 1
ATOM 668 C CA . ARG A 1 83 ? 11.449 2.192 -12.611 1.00 96.62 83 ARG A CA 1
ATOM 669 C C . ARG A 1 83 ? 10.272 2.324 -13.579 1.00 96.62 83 ARG A C 1
ATOM 671 O O . ARG A 1 83 ? 10.021 3.416 -14.087 1.00 96.62 83 ARG A O 1
ATOM 678 N N . LYS A 1 84 ? 9.552 1.228 -13.840 1.00 98.25 84 LYS A N 1
ATOM 679 C CA . LYS A 1 84 ? 8.355 1.235 -14.695 1.00 98.25 84 LYS A CA 1
ATOM 680 C C . LYS A 1 84 ? 7.208 2.015 -14.047 1.00 98.25 84 LYS A C 1
ATOM 682 O O . LYS A 1 84 ? 6.539 2.772 -14.746 1.00 98.25 84 LYS A O 1
ATOM 687 N N . ILE A 1 85 ? 7.043 1.900 -12.729 1.00 98.31 85 ILE A N 1
ATOM 688 C CA . ILE A 1 85 ? 6.049 2.662 -11.957 1.00 98.31 85 ILE A CA 1
ATOM 689 C C . ILE A 1 85 ? 6.340 4.164 -11.996 1.00 98.31 85 ILE A C 1
ATOM 691 O O . ILE A 1 85 ? 5.448 4.966 -12.262 1.00 98.31 85 ILE A O 1
ATOM 695 N N . ASN A 1 86 ? 7.602 4.562 -11.851 1.00 97.06 86 ASN A N 1
ATOM 696 C CA . ASN A 1 86 ? 8.007 5.962 -11.963 1.00 97.06 86 ASN A CA 1
ATOM 697 C C . ASN A 1 86 ? 7.751 6.509 -13.377 1.00 97.06 86 ASN A C 1
ATOM 699 O O . ASN A 1 86 ? 7.243 7.618 -13.531 1.00 97.06 86 ASN A O 1
ATOM 703 N N . ALA A 1 87 ? 8.032 5.722 -14.421 1.00 97.94 87 ALA A N 1
ATOM 704 C CA . ALA A 1 87 ? 7.710 6.099 -15.798 1.00 97.94 87 ALA A CA 1
ATOM 705 C C . ALA A 1 87 ? 6.191 6.195 -16.047 1.00 97.94 87 ALA A C 1
ATOM 707 O O . ALA A 1 87 ? 5.737 7.059 -16.802 1.00 97.94 87 ALA A O 1
ATOM 708 N N . TYR A 1 88 ? 5.395 5.325 -15.415 1.00 97.81 88 TYR A N 1
ATOM 709 C CA . TYR A 1 88 ? 3.937 5.423 -15.418 1.00 97.81 88 TYR A CA 1
ATOM 710 C C . TYR A 1 88 ? 3.477 6.748 -14.799 1.00 97.81 88 TYR A C 1
ATOM 712 O O . TYR A 1 88 ? 2.778 7.516 -15.463 1.00 97.81 88 TYR A O 1
ATOM 720 N N . TRP A 1 89 ? 3.933 7.063 -13.586 1.00 97.56 89 TRP A N 1
ATOM 721 C CA . TRP A 1 89 ? 3.541 8.283 -12.884 1.00 97.56 89 TRP A CA 1
ATOM 722 C C . TRP A 1 89 ? 4.028 9.559 -13.566 1.00 97.56 89 TRP A C 1
ATOM 724 O O . TRP A 1 89 ? 3.277 10.529 -13.613 1.00 97.56 89 TRP A O 1
ATOM 734 N N . ALA A 1 90 ? 5.203 9.550 -14.201 1.00 96.88 90 ALA A N 1
ATOM 735 C CA . ALA A 1 90 ? 5.659 10.667 -15.030 1.00 96.88 90 ALA A CA 1
ATOM 736 C C . ALA A 1 90 ? 4.658 10.989 -16.158 1.00 96.88 90 ALA A C 1
ATOM 738 O O . ALA A 1 90 ? 4.332 12.153 -16.395 1.00 96.88 90 ALA A O 1
ATOM 739 N N . ARG A 1 91 ? 4.105 9.959 -16.816 1.00 96.12 91 ARG A N 1
ATOM 740 C CA . ARG A 1 91 ? 3.073 10.127 -17.853 1.00 96.12 91 ARG A CA 1
ATOM 741 C C . ARG A 1 91 ? 1.744 10.613 -17.274 1.00 96.12 91 ARG A C 1
ATOM 743 O O . ARG A 1 91 ? 1.093 11.465 -17.875 1.00 96.12 91 ARG A O 1
ATOM 750 N N . VAL A 1 92 ? 1.316 10.060 -16.139 1.00 95.94 92 VAL A N 1
ATOM 751 C CA . VAL A 1 92 ? 0.046 10.441 -15.500 1.00 95.94 92 VAL A CA 1
ATOM 752 C C . VAL A 1 92 ? 0.083 11.894 -15.030 1.00 95.94 92 VAL A C 1
ATOM 754 O O . VAL A 1 92 ? -0.841 12.645 -15.347 1.00 95.94 92 VAL A O 1
ATOM 757 N N . LEU A 1 93 ? 1.171 12.311 -14.377 1.00 94.88 93 LEU A N 1
ATOM 758 C CA . LEU A 1 93 ? 1.376 13.687 -13.923 1.00 94.88 93 LEU A CA 1
ATOM 759 C C . LEU A 1 93 ? 1.351 14.681 -15.085 1.00 94.88 93 LEU A C 1
ATOM 761 O O . LEU A 1 93 ? 0.684 15.706 -14.984 1.00 94.88 93 LEU A O 1
ATOM 765 N N . PHE A 1 94 ? 1.995 14.356 -16.211 1.00 93.56 94 PHE A N 1
ATOM 766 C CA . PHE A 1 94 ? 1.968 15.208 -17.405 1.00 93.56 94 PHE A CA 1
ATOM 767 C C . PHE A 1 94 ? 0.545 15.432 -17.942 1.00 93.56 94 PHE A C 1
ATOM 769 O O . PHE A 1 94 ? 0.229 16.509 -18.434 1.00 93.56 94 PHE A O 1
ATOM 776 N N . SER A 1 95 ? -0.335 14.433 -17.813 1.00 92.75 95 SER A N 1
ATOM 777 C CA . SER A 1 95 ? -1.745 14.561 -18.206 1.00 92.75 95 SER A CA 1
ATOM 778 C C . SER A 1 95 ? -2.629 15.291 -17.185 1.00 92.75 95 SER A C 1
ATOM 780 O O . SER A 1 95 ? -3.792 15.544 -17.481 1.00 92.75 95 SER A O 1
ATOM 782 N N . GLY A 1 96 ? -2.128 15.571 -15.975 1.00 89.69 96 GLY A N 1
ATOM 783 C CA . GLY A 1 96 ? -2.886 16.216 -14.895 1.00 89.69 96 GLY A CA 1
ATOM 784 C C . GLY A 1 96 ? -4.021 15.375 -14.295 1.00 89.69 96 GLY A C 1
ATOM 785 O O . GLY A 1 96 ? -4.803 15.893 -13.505 1.00 89.69 96 GLY A O 1
ATOM 786 N N . ARG A 1 97 ? -4.134 14.090 -14.657 1.00 86.75 97 ARG A N 1
ATOM 787 C CA . ARG A 1 97 ? -5.283 13.243 -14.288 1.00 86.75 97 ARG A CA 1
ATOM 788 C C . ARG A 1 97 ? -5.281 12.779 -12.834 1.00 86.75 97 ARG A C 1
ATOM 790 O O . ARG A 1 97 ? -6.347 12.654 -12.247 1.00 86.75 97 ARG A O 1
ATOM 797 N N . ALA A 1 98 ? -4.109 12.483 -12.279 1.00 93.50 98 ALA A N 1
ATOM 798 C CA . ALA A 1 98 ? -3.964 11.964 -10.922 1.00 93.50 98 ALA A CA 1
ATOM 799 C C . ALA A 1 98 ? -2.560 12.253 -10.374 1.00 93.50 98 ALA A C 1
ATOM 801 O O . ALA A 1 98 ? -1.655 12.648 -11.116 1.00 93.50 98 ALA A O 1
ATOM 802 N N . LYS A 1 99 ? -2.385 12.033 -9.070 1.00 93.94 99 LYS A N 1
ATOM 803 C CA . LYS A 1 99 ? -1.105 12.145 -8.362 1.00 93.94 99 LYS A CA 1
ATOM 804 C C . LYS A 1 99 ? -0.678 10.773 -7.830 1.00 93.94 99 LYS A C 1
ATOM 806 O O . LYS A 1 99 ? -1.562 9.977 -7.511 1.00 93.94 99 LYS A O 1
ATOM 811 N N . PRO A 1 100 ? 0.636 10.500 -7.744 1.00 96.25 100 PRO A N 1
ATOM 812 C CA . PRO A 1 100 ? 1.132 9.280 -7.120 1.00 96.25 100 PRO A CA 1
ATOM 813 C C . PRO A 1 100 ? 0.770 9.221 -5.628 1.00 96.25 100 PRO A C 1
ATOM 815 O O . PRO A 1 100 ? 0.510 10.275 -5.036 1.00 96.25 100 PRO A O 1
ATOM 818 N N . PRO A 1 101 ? 0.808 8.021 -5.018 1.00 98.00 101 PRO A N 1
ATOM 819 C CA . PRO A 1 101 ? 0.788 7.867 -3.568 1.00 98.00 101 PRO A CA 1
ATOM 820 C C . PRO A 1 101 ? 1.817 8.765 -2.872 1.00 98.00 101 PRO A C 1
ATOM 822 O O . PRO A 1 101 ? 2.895 9.042 -3.410 1.00 98.00 101 PRO A O 1
ATOM 825 N N . GLU A 1 102 ? 1.485 9.220 -1.667 1.00 97.50 102 GLU A N 1
ATOM 826 C CA . GLU A 1 102 ? 2.376 10.056 -0.863 1.00 97.50 102 GLU A CA 1
ATOM 827 C C . GLU A 1 102 ? 3.525 9.201 -0.310 1.00 97.50 102 GLU A C 1
ATOM 829 O O . GLU A 1 102 ? 3.293 8.171 0.316 1.00 97.50 102 GLU A O 1
ATOM 834 N N . SER A 1 103 ? 4.775 9.599 -0.558 1.00 97.25 103 SER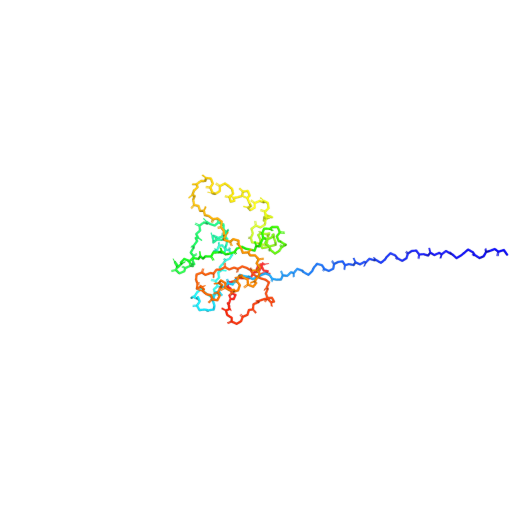 A N 1
ATOM 835 C CA . SER A 1 103 ? 5.934 8.854 -0.058 1.00 97.25 103 SER A CA 1
ATOM 836 C C . SER A 1 103 ? 6.204 9.208 1.400 1.00 97.25 103 SER A C 1
ATOM 838 O O . SER A 1 103 ? 6.381 10.382 1.716 1.00 97.25 103 SER A O 1
ATOM 840 N N . VAL A 1 104 ? 6.346 8.194 2.248 1.00 97.19 104 VAL A N 1
ATOM 841 C CA . VAL A 1 104 ? 6.823 8.336 3.631 1.00 97.19 104 VAL A CA 1
ATOM 842 C C . VAL A 1 104 ? 8.292 7.918 3.758 1.00 97.19 104 VAL A C 1
ATOM 844 O O . VAL A 1 104 ? 8.886 7.395 2.811 1.00 97.19 104 VAL A O 1
ATOM 847 N N . GLN A 1 105 ? 8.888 8.135 4.929 1.00 96.75 105 GLN A N 1
ATOM 848 C CA . GLN A 1 105 ? 10.282 7.827 5.254 1.00 96.75 105 GLN A CA 1
ATOM 849 C C . GLN A 1 105 ? 10.460 6.446 5.899 1.00 96.75 105 GLN A C 1
ATOM 851 O O . GLN A 1 105 ? 11.557 5.889 5.848 1.00 96.75 105 GLN A O 1
ATOM 856 N N . SER A 1 106 ? 9.419 5.876 6.519 1.00 96.38 106 SER A N 1
ATOM 857 C CA . SER A 1 106 ? 9.520 4.591 7.228 1.00 96.38 106 SER A CA 1
ATOM 858 C C . SER A 1 106 ? 8.171 3.904 7.461 1.00 96.38 106 SER A C 1
ATOM 860 O O . SER A 1 106 ? 7.116 4.524 7.355 1.00 96.38 106 SER A O 1
ATOM 862 N N . ILE A 1 107 ? 8.215 2.628 7.860 1.00 96.44 107 ILE A N 1
ATOM 863 C CA . ILE A 1 107 ? 7.034 1.870 8.309 1.00 96.44 107 ILE A CA 1
ATOM 864 C C . ILE A 1 107 ? 6.417 2.503 9.568 1.00 96.44 107 ILE A C 1
ATOM 866 O O . ILE A 1 107 ? 5.200 2.606 9.667 1.00 96.44 107 ILE A O 1
ATOM 870 N N . ASN A 1 108 ? 7.227 3.022 10.494 1.00 97.00 108 ASN A N 1
ATOM 871 C CA . ASN A 1 108 ? 6.713 3.717 11.682 1.00 97.00 108 ASN A CA 1
ATOM 872 C C . ASN A 1 108 ? 5.901 4.969 11.315 1.00 97.00 108 ASN A C 1
ATOM 874 O O . ASN A 1 108 ? 4.896 5.279 11.955 1.00 97.00 108 ASN A O 1
ATOM 878 N N . GLU A 1 109 ? 6.311 5.679 10.265 1.00 97.69 109 GLU A N 1
ATOM 879 C CA . GLU A 1 109 ? 5.561 6.823 9.746 1.00 97.69 109 GLU A CA 1
ATOM 880 C C . GLU A 1 109 ? 4.268 6.378 9.048 1.00 97.69 109 GLU A C 1
ATOM 882 O O . GLU A 1 109 ? 3.225 6.985 9.283 1.00 97.69 109 GLU A O 1
ATOM 887 N N . VAL A 1 110 ? 4.289 5.269 8.290 1.00 97.25 110 VAL A N 1
ATOM 888 C CA . VAL A 1 110 ? 3.061 4.629 7.774 1.00 97.25 110 VAL A CA 1
ATOM 889 C C . VAL A 1 110 ? 2.077 4.347 8.910 1.00 97.25 110 VAL A C 1
ATOM 891 O O . VAL A 1 110 ? 0.926 4.774 8.841 1.00 97.25 110 VAL A O 1
ATOM 894 N N . LEU A 1 111 ? 2.518 3.652 9.962 1.00 97.56 111 LEU A N 1
ATOM 895 C CA . LEU A 1 111 ? 1.669 3.296 11.102 1.00 97.56 111 LEU A CA 1
ATOM 896 C C . LEU A 1 111 ? 1.114 4.544 11.799 1.00 97.56 111 LEU A C 1
ATOM 898 O O . LEU A 1 111 ? -0.061 4.576 12.157 1.00 97.56 111 LEU A O 1
ATOM 902 N N . SER A 1 112 ? 1.921 5.601 11.908 1.00 97.56 112 SER A N 1
ATOM 903 C CA . SER A 1 112 ? 1.478 6.891 12.447 1.00 97.56 112 SER A CA 1
ATOM 904 C C . SER A 1 112 ? 0.382 7.525 11.582 1.00 97.56 112 SER A C 1
ATOM 906 O O . SER A 1 112 ? -0.605 8.035 12.113 1.00 97.56 112 SER A O 1
ATOM 908 N N . HIS A 1 113 ? 0.504 7.483 10.253 1.00 97.62 113 HIS A N 1
ATOM 909 C CA . HIS A 1 113 ? -0.544 7.974 9.355 1.00 97.62 113 HIS A CA 1
ATOM 910 C C . HIS A 1 113 ? -1.820 7.138 9.434 1.00 97.62 113 HIS A C 1
ATOM 912 O O . HIS A 1 113 ? -2.910 7.707 9.497 1.00 97.62 113 HIS A O 1
ATOM 918 N N . LEU A 1 114 ? -1.685 5.811 9.471 1.00 97.62 114 LEU A N 1
ATOM 919 C CA . LEU A 1 114 ? -2.812 4.890 9.586 1.00 97.62 114 LEU A CA 1
ATOM 920 C C . LEU A 1 114 ? -3.568 5.102 10.892 1.00 97.62 114 LEU A C 1
ATOM 922 O O . LEU A 1 114 ? -4.787 5.200 10.872 1.00 97.62 114 LEU A O 1
ATOM 926 N N . GLN A 1 115 ? -2.870 5.253 12.017 1.00 97.19 115 GLN A N 1
ATOM 927 C CA . GLN A 1 115 ? -3.500 5.500 13.313 1.00 97.19 115 GLN A CA 1
ATOM 928 C C . GLN A 1 115 ? -4.315 6.803 13.333 1.00 97.19 115 GLN A C 1
ATOM 930 O O . GLN A 1 115 ? -5.373 6.854 13.955 1.00 97.19 115 GLN A O 1
ATOM 935 N N . ASN A 1 116 ? -3.839 7.846 12.647 1.00 96.94 116 ASN A N 1
ATOM 936 C CA . ASN A 1 116 ? -4.431 9.185 12.695 1.00 96.94 116 ASN A CA 1
ATOM 937 C C . ASN A 1 116 ? -5.428 9.479 11.562 1.00 96.94 116 ASN A C 1
ATOM 939 O O . ASN A 1 116 ? -5.974 10.582 11.506 1.00 96.94 116 ASN A O 1
ATOM 943 N N . SER A 1 117 ? -5.656 8.547 10.633 1.00 97.12 117 SER A N 1
ATOM 944 C CA . SER A 1 117 ? -6.563 8.771 9.509 1.00 97.12 117 SER A CA 1
ATOM 945 C C . SER A 1 117 ? -7.246 7.491 9.049 1.00 97.12 117 SER A C 1
ATOM 947 O O . SER A 1 117 ? -6.598 6.569 8.562 1.00 97.12 117 SER A O 1
ATOM 949 N N . GLU A 1 118 ? -8.577 7.479 9.097 1.00 96.81 118 GLU A N 1
ATOM 950 C CA . GLU A 1 118 ? -9.379 6.384 8.539 1.00 96.81 118 GLU A CA 1
ATOM 951 C C . GLU A 1 118 ? -9.253 6.290 7.015 1.00 96.81 118 GLU A C 1
ATOM 953 O O . GLU A 1 118 ? -9.374 5.203 6.465 1.00 96.81 118 GLU A O 1
ATOM 958 N N . SER A 1 119 ? -8.919 7.392 6.335 1.00 97.56 119 SER A N 1
ATOM 959 C CA . SER A 1 119 ? -8.699 7.395 4.884 1.00 97.56 119 SER A CA 1
ATOM 960 C C . SER A 1 119 ? -7.377 6.745 4.457 1.00 97.56 119 SER A C 1
ATOM 962 O O . SER A 1 119 ? -7.196 6.444 3.280 1.00 97.56 119 SER A O 1
ATOM 964 N N . ALA A 1 120 ? -6.424 6.555 5.374 1.00 98.25 120 ALA A N 1
ATOM 965 C CA . ALA A 1 120 ? -5.088 6.085 5.034 1.00 98.25 120 ALA A CA 1
ATOM 966 C C . ALA A 1 120 ? -5.082 4.610 4.607 1.00 98.25 120 ALA A C 1
ATOM 968 O O . ALA A 1 120 ? -5.693 3.754 5.248 1.00 98.25 120 ALA A O 1
ATOM 969 N N . ILE A 1 121 ? -4.320 4.319 3.554 1.00 98.81 121 ILE A N 1
ATOM 970 C CA . ILE A 1 121 ? -4.042 2.964 3.074 1.00 98.81 121 ILE A CA 1
ATOM 971 C C . ILE A 1 121 ? -2.555 2.838 2.748 1.00 98.81 121 ILE A C 1
ATOM 973 O O . ILE A 1 121 ? -1.959 3.728 2.140 1.00 98.81 121 ILE A O 1
ATOM 977 N N . ALA A 1 122 ? -1.941 1.744 3.181 1.00 98.56 122 ALA A N 1
ATOM 978 C CA . ALA A 1 122 ? -0.523 1.486 2.970 1.00 98.56 122 ALA A CA 1
ATOM 979 C C . ALA A 1 122 ? -0.256 -0.014 2.823 1.00 98.56 122 ALA A C 1
ATOM 981 O O . ALA A 1 122 ? -1.071 -0.834 3.238 1.00 98.56 122 ALA A O 1
ATOM 982 N N . TYR A 1 123 ? 0.906 -0.377 2.286 1.00 98.38 123 TYR A N 1
ATOM 983 C CA . TYR A 1 123 ? 1.414 -1.746 2.340 1.00 98.38 123 TYR A CA 1
ATOM 984 C C . TYR A 1 123 ? 2.576 -1.841 3.330 1.00 98.38 123 TYR A C 1
ATOM 986 O O . TYR A 1 123 ? 3.429 -0.952 3.386 1.00 98.38 123 TYR A O 1
ATOM 994 N N . ILE A 1 124 ? 2.611 -2.924 4.103 1.00 97.69 124 ILE A N 1
ATOM 995 C CA . ILE A 1 124 ? 3.647 -3.212 5.104 1.00 97.69 124 ILE A CA 1
ATOM 996 C C . ILE A 1 124 ? 3.971 -4.715 5.113 1.00 97.69 124 ILE A C 1
ATOM 998 O O . ILE A 1 124 ? 3.175 -5.512 4.603 1.00 97.69 124 ILE A O 1
ATOM 1002 N N . PRO A 1 125 ? 5.119 -5.128 5.677 1.00 96.94 125 PRO A N 1
ATOM 1003 C CA . PRO A 1 125 ? 5.345 -6.529 6.021 1.00 96.94 125 PRO A CA 1
ATOM 1004 C C . PRO A 1 125 ? 4.260 -7.031 6.983 1.00 96.94 125 PRO A C 1
ATOM 1006 O O . PRO A 1 125 ? 3.880 -6.318 7.909 1.00 96.94 125 PRO A O 1
ATOM 1009 N N . GLU A 1 126 ? 3.783 -8.263 6.810 1.00 96.31 126 GLU A N 1
ATOM 1010 C CA . GLU A 1 126 ? 2.745 -8.845 7.677 1.00 96.31 126 GLU A CA 1
ATOM 1011 C C . GLU A 1 126 ? 3.190 -8.918 9.146 1.00 96.31 126 GLU A C 1
ATOM 1013 O O . GLU A 1 126 ? 2.380 -8.758 10.054 1.00 96.31 126 GLU A O 1
ATOM 1018 N N . SER A 1 127 ? 4.496 -9.054 9.391 1.00 95.50 127 SER A N 1
ATOM 1019 C CA . SER A 1 127 ? 5.096 -9.014 10.730 1.00 95.50 127 SER A CA 1
ATOM 1020 C C . SER A 1 127 ? 4.995 -7.656 11.436 1.00 95.50 127 SER A C 1
ATOM 1022 O O . SER A 1 127 ? 5.202 -7.595 12.642 1.00 95.50 127 SER A O 1
ATOM 1024 N N . GLU A 1 128 ? 4.712 -6.577 10.703 1.00 96.94 128 GLU A N 1
ATOM 1025 C CA . GLU A 1 128 ? 4.596 -5.203 11.222 1.00 96.94 128 GLU A CA 1
ATOM 1026 C C . GLU A 1 128 ? 3.132 -4.806 11.488 1.00 96.94 128 GLU A C 1
ATOM 1028 O O . GLU A 1 128 ? 2.841 -3.667 11.857 1.00 96.94 128 GLU A O 1
ATOM 1033 N N . VAL A 1 129 ? 2.182 -5.726 11.287 1.00 97.69 129 VAL A N 1
ATOM 1034 C CA . VAL A 1 129 ? 0.765 -5.494 11.588 1.00 97.69 129 VAL A CA 1
ATOM 1035 C C . VAL A 1 129 ? 0.577 -5.388 13.101 1.00 97.69 129 VAL A C 1
ATOM 1037 O O . VAL A 1 129 ? 0.905 -6.303 13.857 1.00 97.69 129 VAL A O 1
ATOM 1040 N N . THR A 1 130 ? 0.000 -4.273 13.540 1.00 96.81 130 THR A N 1
ATOM 1041 C CA . THR A 1 130 ? -0.324 -3.999 14.945 1.00 96.81 130 THR A CA 1
ATOM 1042 C C . THR A 1 130 ? -1.836 -3.956 15.166 1.00 96.81 130 THR A C 1
ATOM 1044 O O . THR A 1 130 ? -2.633 -4.109 14.242 1.00 96.81 130 THR A O 1
ATOM 1047 N N . ASP A 1 131 ? -2.262 -3.733 16.407 1.00 96.38 131 ASP A N 1
ATOM 1048 C CA . ASP A 1 131 ? -3.670 -3.674 16.796 1.00 96.38 131 ASP A CA 1
ATOM 1049 C C . ASP A 1 131 ? -4.395 -2.385 16.375 1.00 96.38 131 ASP A C 1
ATOM 1051 O O . ASP A 1 131 ? -5.617 -2.326 16.527 1.00 96.38 131 ASP A O 1
ATOM 1055 N N . VAL A 1 132 ? -3.679 -1.383 15.848 1.00 95.75 132 VAL A N 1
ATOM 1056 C CA . VAL A 1 132 ? -4.245 -0.116 15.342 1.00 95.75 132 VAL A CA 1
ATOM 1057 C C . VAL A 1 132 ? -4.659 -0.180 13.870 1.00 95.75 132 VAL A C 1
ATOM 1059 O O . VAL A 1 132 ? -5.337 0.719 13.367 1.00 95.75 132 VAL A O 1
ATOM 1062 N N . VAL A 1 133 ? -4.275 -1.247 13.175 1.00 98.12 133 VAL A N 1
ATOM 1063 C CA . VAL A 1 133 ? -4.539 -1.451 11.751 1.00 98.12 133 VAL A CA 1
ATOM 1064 C C . VAL A 1 133 ? -5.252 -2.774 11.521 1.00 98.12 133 VAL A C 1
ATOM 1066 O O . VAL A 1 133 ? -5.308 -3.642 12.392 1.00 98.12 133 VAL A O 1
ATOM 1069 N N . LYS A 1 134 ? -5.807 -2.938 10.326 1.00 98.19 134 LYS A N 1
ATOM 1070 C CA . LYS A 1 134 ? -6.310 -4.226 9.852 1.00 98.19 134 LYS A CA 1
ATOM 1071 C C . LYS A 1 134 ? -5.884 -4.471 8.414 1.00 98.19 134 LYS A C 1
ATOM 1073 O O . LYS A 1 134 ? -5.738 -3.529 7.638 1.00 98.19 134 LYS A O 1
ATOM 1078 N N . VAL A 1 135 ? -5.687 -5.743 8.083 1.00 98.44 135 VAL A N 1
ATOM 1079 C CA . VAL A 1 135 ? -5.353 -6.201 6.731 1.00 98.44 135 VAL A CA 1
ATOM 1080 C C . VAL A 1 135 ? -6.611 -6.201 5.873 1.00 98.44 135 VAL A C 1
ATOM 1082 O O . VAL A 1 135 ? -7.632 -6.734 6.296 1.00 98.44 135 VAL A O 1
ATOM 1085 N N . VAL A 1 136 ? -6.513 -5.628 4.675 1.00 98.38 136 VAL A N 1
ATOM 1086 C CA . VAL A 1 136 ? -7.586 -5.603 3.666 1.00 98.38 136 VAL A CA 1
ATOM 1087 C C . VAL A 1 136 ? -7.191 -6.287 2.359 1.00 98.38 136 VAL A C 1
ATOM 1089 O O . VAL A 1 136 ? -8.042 -6.484 1.510 1.00 98.38 136 VAL A O 1
ATOM 1092 N N . TYR A 1 137 ? -5.917 -6.639 2.160 1.00 98.44 137 TYR A N 1
ATOM 1093 C CA . TYR A 1 137 ? -5.490 -7.448 1.014 1.00 98.44 137 TYR A CA 1
ATOM 1094 C C . TYR A 1 137 ? -4.134 -8.113 1.282 1.00 98.44 137 TYR A C 1
ATOM 1096 O O . TYR A 1 137 ? -3.231 -7.482 1.836 1.00 98.44 137 TYR A O 1
ATOM 1104 N N . ARG A 1 138 ? -3.963 -9.370 0.853 1.00 97.38 138 ARG A N 1
ATOM 1105 C CA . ARG A 1 138 ? -2.693 -10.113 0.931 1.00 97.38 138 ARG A CA 1
ATOM 1106 C C . ARG A 1 138 ? -2.106 -10.316 -0.461 1.00 97.38 138 ARG A C 1
ATOM 1108 O O . ARG A 1 138 ? -2.782 -10.792 -1.367 1.00 97.38 138 ARG A O 1
ATOM 1115 N N . LEU A 1 139 ? -0.825 -9.991 -0.647 1.00 92.44 139 LEU A N 1
ATOM 1116 C CA . LEU A 1 139 ? -0.198 -10.065 -1.974 1.00 92.44 139 LEU A CA 1
ATOM 1117 C C . LEU A 1 139 ? 0.170 -11.494 -2.414 1.00 92.44 139 LEU A C 1
ATOM 1119 O O . LEU A 1 139 ? 0.474 -11.693 -3.590 1.00 92.44 139 LEU A O 1
ATOM 1123 N N . ASN A 1 140 ? 0.136 -12.471 -1.504 1.00 77.38 140 ASN A N 1
ATOM 1124 C CA . ASN A 1 140 ? 0.630 -13.832 -1.737 1.00 77.38 140 ASN A CA 1
ATOM 1125 C C . ASN A 1 140 ? -0.470 -14.896 -1.957 1.00 77.38 140 ASN A C 1
ATOM 1127 O O . ASN A 1 140 ? -0.135 -16.064 -2.110 1.00 77.38 140 ASN A O 1
ATOM 1131 N N . GLU A 1 141 ? -1.756 -14.531 -1.990 1.00 58.81 141 GLU A N 1
ATOM 1132 C CA . GLU A 1 141 ? -2.879 -15.488 -2.091 1.00 58.81 141 GLU A CA 1
ATOM 1133 C C . GLU A 1 141 ? -3.460 -15.637 -3.519 1.00 58.81 141 GLU A C 1
ATOM 1135 O O . GLU A 1 141 ? -4.673 -15.731 -3.682 1.00 58.81 141 GLU A O 1
ATOM 1140 N N . ASN A 1 142 ? -2.625 -15.653 -4.570 1.00 43.50 142 ASN A N 1
ATOM 1141 C CA . ASN A 1 142 ? -3.086 -16.017 -5.928 1.00 43.50 142 ASN A CA 1
ATOM 1142 C C . ASN A 1 142 ? -2.625 -17.416 -6.333 1.00 43.50 142 ASN A C 1
ATOM 1144 O O . ASN A 1 142 ? -1.397 -17.648 -6.285 1.00 43.50 142 ASN A O 1
#

pLDDT: mean 90.33, std 14.76, range [39.22, 98.81]

Mean predicted aligned error: 7.08 Å

Sequence (142 aa):
MKLIRFIIPVLLLFSLYTNAQDLVVVVNKSNTVNDLSKREVIDIYMGRYVTFPDGESAKPFDLPAKSELKNDFYLKLVNQNERKINAYWARVLFSGRAKPPESVQSINEVLSHLQNSESAIAYIPESEVTDVVKVVYRLNEN

Foldseek 3Di:
DDDDDDDDDDPPPPDPPPPPFWKFKKAFPPQPAQADDLVRVCCCQLVVDQADPVRHGAQEEAEDPPDPVRQVVCCLSPVDGPVVSVVSQVVCVVVVRGHHHHYDHDPVVLLVCRLVDRRYMYMDGPVSDDPRMHTHGTSPPD

Nearest PDB structures (foldseek):
  1twy-assembly10_B  TM=8.315E-01  e=6.533E-07  Vibrio cholerae O1 biovar El Tor str. N16961
  4exl-assembly3_C  TM=8.372E-01  e=5.007E-07  Streptococcus pneumoniae str. Canada MDR_19A
  1twy-assembly11_F  TM=8.112E-01  e=9.738E-07  Vibrio cholerae O1 biovar El Tor str. N16961
  4ecf-assembly1_A  TM=8.224E-01  e=4.208E-06  Levilactobacillus brevis ATCC 367
  7xg8-assembly1_A  TM=7.154E-01  e=7.060E-04  Prochlorococcus phage P-SSM2